Protein AF-A0A2N6A5E3-F1 (afdb_monomer)

pLDDT: mean 96.4, std 3.05, range [75.06, 98.62]

Sequence (79 aa):
MKSSIQKLMWNNVGIIRKEENMKKTLEELNKYNIELKEILNDGINKEILELKNLHTVAKLITQSALDRKESVGTHFLVT

Nearest PDB structures (f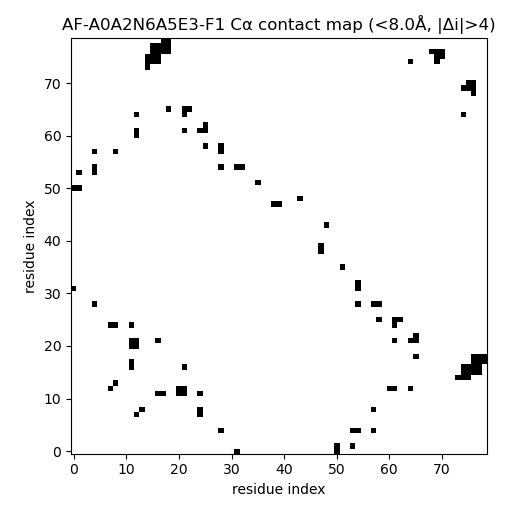oldseek):
  5kxj-assembly1_A  TM=8.715E-01  e=6.453E-04  Salmonella enterica subsp. enterica serovar Typhimurium str. LT2
  1knr-assembly1_A  TM=8.735E-01  e=9.458E-04  Escherichia coli
  1chu-assembly1_A-2  TM=8.521E-01  e=4.652E-03  Escherichia coli

Secondary structure (DSSP, 8-state):
-HHHHHHHHHHHSSSEE-HHHHHHHHHHHHHHHHHHHHHHHT---HHHHHHHHHHHHHHHHHHHHHH--S-BTTBEE--

Solvent-accessible surface area (backbone atoms only — not comparable to full-atom values): 4512 Å² total; per-residue (Å²): 105,69,69,56,52,53,50,46,40,60,72,26,60,43,52,65,27,37,68,70,46,32,51,53,46,48,53,52,54,54,54,50,53,54,58,50,53,55,54,52,71,80,49,86,52,71,71,58,52,52,46,52,50,53,52,51,51,53,48,53,54,40,51,55,56,66,73,50,90,69,67,56,89,70,42,36,67,57,129

Structure (mmCIF, N/CA/C/O backbone):
data_AF-A0A2N6A5E3-F1
#
_entry.id   AF-A0A2N6A5E3-F1
#
loop_
_atom_site.group_PDB
_atom_site.id
_atom_site.type_symbol
_atom_site.label_atom_id
_atom_site.label_alt_id
_atom_site.label_comp_id
_atom_site.label_asym_id
_atom_site.label_entity_id
_atom_site.label_seq_id
_atom_site.pdbx_PDB_ins_code
_atom_site.Cartn_x
_atom_site.Cartn_y
_atom_site.Cartn_z
_atom_site.occupancy
_atom_site.B_iso_or_equiv
_atom_site.auth_seq_id
_atom_site.auth_comp_id
_atom_site.auth_asym_id
_atom_site.auth_atom_id
_atom_site.pdbx_PDB_model_num
ATOM 1 N N . MET A 1 1 ? 11.707 0.012 -3.190 1.00 91.56 1 MET A N 1
ATOM 2 C CA . MET A 1 1 ? 10.251 0.278 -3.215 1.00 91.56 1 MET A CA 1
ATOM 3 C C . MET A 1 1 ? 9.394 -0.970 -2.977 1.00 91.56 1 MET A C 1
ATOM 5 O O . MET A 1 1 ? 8.633 -0.960 -2.020 1.00 91.56 1 MET A O 1
ATOM 9 N N . LYS A 1 2 ? 9.525 -2.060 -3.760 1.00 95.50 2 LYS A N 1
ATOM 10 C CA . LYS A 1 2 ? 8.727 -3.301 -3.578 1.00 95.50 2 LYS A CA 1
ATOM 11 C C . LYS A 1 2 ? 8.702 -3.820 -2.130 1.00 95.50 2 LYS A C 1
ATOM 13 O O . LYS A 1 2 ? 7.631 -3.975 -1.553 1.00 95.50 2 LYS A O 1
ATOM 18 N N . SER A 1 3 ? 9.873 -4.037 -1.529 1.00 97.25 3 SER A N 1
ATOM 19 C CA . SER A 1 3 ? 9.998 -4.506 -0.139 1.00 97.25 3 SER A CA 1
ATOM 20 C C . SER A 1 3 ? 9.459 -3.502 0.885 1.00 97.25 3 SER A C 1
ATOM 22 O O . SER A 1 3 ? 8.890 -3.901 1.896 1.00 97.25 3 SER A O 1
ATOM 24 N N . SER A 1 4 ? 9.590 -2.200 0.619 1.00 97.62 4 SER A N 1
ATOM 25 C CA . SER A 1 4 ? 9.033 -1.138 1.463 1.00 97.62 4 SER A CA 1
ATOM 26 C C . SER A 1 4 ? 7.505 -1.173 1.471 1.00 97.62 4 SER A C 1
ATOM 28 O O . SER A 1 4 ? 6.909 -1.147 2.543 1.00 97.62 4 SER A O 1
ATOM 30 N N . ILE A 1 5 ? 6.875 -1.324 0.298 1.00 98.06 5 ILE A N 1
ATOM 31 C CA . ILE A 1 5 ? 5.417 -1.489 0.178 1.00 98.06 5 ILE A CA 1
ATOM 32 C C . ILE A 1 5 ? 4.965 -2.726 0.958 1.00 98.06 5 ILE A C 1
ATOM 34 O O . ILE A 1 5 ? 4.032 -2.642 1.748 1.00 98.06 5 ILE A O 1
ATOM 38 N N . GLN A 1 6 ? 5.652 -3.861 0.797 1.00 97.94 6 GLN A N 1
ATOM 39 C CA . GLN A 1 6 ? 5.321 -5.086 1.532 1.00 97.94 6 GLN A CA 1
ATOM 40 C C . GLN A 1 6 ? 5.380 -4.882 3.052 1.00 97.94 6 GLN A C 1
ATOM 42 O O . GLN A 1 6 ? 4.456 -5.285 3.753 1.00 97.94 6 GLN A O 1
ATOM 47 N N . LYS A 1 7 ? 6.421 -4.209 3.560 1.00 98.06 7 LYS A N 1
ATOM 48 C CA . LYS A 1 7 ? 6.556 -3.892 4.991 1.00 98.06 7 LYS A CA 1
ATOM 49 C C . LYS A 1 7 ? 5.461 -2.944 5.484 1.00 98.06 7 LYS A C 1
ATOM 51 O O . LYS A 1 7 ? 4.907 -3.185 6.550 1.00 98.06 7 LYS A O 1
ATOM 56 N N . LEU A 1 8 ? 5.124 -1.904 4.718 1.00 97.88 8 LEU A N 1
ATOM 57 C CA . LEU A 1 8 ? 4.028 -0.988 5.054 1.00 97.88 8 LEU A CA 1
ATOM 58 C C . LEU A 1 8 ? 2.697 -1.736 5.179 1.00 97.88 8 LEU A C 1
ATOM 60 O O . LEU A 1 8 ? 2.009 -1.604 6.189 1.00 97.88 8 LEU A O 1
ATOM 64 N N . MET A 1 9 ? 2.368 -2.564 4.185 1.00 98.31 9 MET A N 1
ATOM 65 C CA . MET A 1 9 ? 1.127 -3.340 4.188 1.00 98.31 9 MET A CA 1
ATOM 66 C C . MET A 1 9 ? 1.090 -4.341 5.345 1.00 98.31 9 MET A C 1
ATOM 68 O O . MET A 1 9 ? 0.082 -4.418 6.043 1.00 98.31 9 MET A O 1
ATOM 72 N N . TRP A 1 10 ? 2.191 -5.057 5.591 1.00 97.31 10 TRP A N 1
ATOM 73 C CA . TRP A 1 10 ? 2.287 -6.030 6.682 1.00 97.31 10 TRP A CA 1
ATOM 74 C C . TRP A 1 10 ? 2.112 -5.383 8.058 1.00 97.31 10 TRP A C 1
ATOM 76 O O . TRP A 1 10 ? 1.375 -5.897 8.896 1.00 97.31 10 TRP A O 1
ATOM 86 N N . ASN A 1 11 ? 2.767 -4.242 8.284 1.00 97.06 11 ASN A N 1
ATOM 87 C CA . ASN A 1 11 ? 2.811 -3.609 9.601 1.00 97.06 11 ASN A CA 1
ATOM 88 C C . ASN A 1 11 ? 1.549 -2.803 9.926 1.00 97.06 11 ASN A C 1
ATOM 90 O O . ASN A 1 11 ? 1.166 -2.724 11.090 1.00 97.06 11 ASN A O 1
ATOM 94 N N . ASN A 1 12 ? 0.916 -2.190 8.921 1.00 97.62 12 ASN A N 1
ATOM 95 C CA . ASN A 1 12 ? -0.115 -1.174 9.155 1.00 97.62 12 ASN A CA 1
ATOM 96 C C . ASN A 1 12 ? -1.487 -1.516 8.561 1.00 97.62 12 ASN A C 1
ATOM 98 O O . ASN A 1 12 ? -2.484 -0.913 8.961 1.00 97.62 12 ASN A O 1
ATOM 102 N N . VAL A 1 13 ? -1.551 -2.448 7.605 1.00 97.62 13 VAL A N 1
ATOM 103 C CA . VAL A 1 13 ? -2.774 -2.792 6.852 1.00 97.62 13 VAL A CA 1
ATOM 104 C C . VAL A 1 13 ? -3.008 -4.313 6.856 1.00 97.62 13 VAL A C 1
ATOM 106 O O . VAL A 1 13 ? -3.540 -4.889 5.908 1.00 97.62 13 VAL A O 1
ATOM 109 N N . GLY A 1 14 ? -2.590 -4.974 7.940 1.00 95.38 14 GLY A N 1
ATOM 110 C CA . GLY A 1 14 ? -2.795 -6.401 8.187 1.00 95.38 14 GLY A CA 1
ATOM 111 C C . GLY A 1 14 ? -4.180 -6.717 8.769 1.00 95.38 14 GLY A C 1
ATOM 112 O O . GLY A 1 14 ? -5.185 -6.088 8.430 1.00 95.38 14 GLY A O 1
ATOM 113 N N . ILE A 1 15 ? -4.245 -7.718 9.652 1.00 95.81 15 ILE A N 1
ATOM 114 C CA . ILE A 1 15 ? -5.488 -8.089 10.355 1.00 95.81 15 ILE A CA 1
ATOM 115 C C . ILE A 1 15 ? -5.886 -6.986 11.342 1.00 95.81 15 ILE A C 1
ATOM 117 O O . ILE A 1 15 ? -7.010 -6.492 11.305 1.00 95.81 15 ILE A O 1
ATOM 121 N N . ILE A 1 16 ? -4.936 -6.582 12.189 1.00 96.75 16 ILE A N 1
ATOM 122 C CA . ILE A 1 16 ? -5.102 -5.526 13.188 1.00 96.75 16 ILE A CA 1
ATOM 123 C C . ILE A 1 16 ? -4.790 -4.186 12.530 1.00 96.75 16 ILE A C 1
ATOM 125 O O . ILE A 1 16 ? -3.719 -4.008 11.947 1.00 96.75 16 ILE A O 1
ATOM 129 N N . ARG A 1 17 ? -5.729 -3.246 12.614 1.00 97.56 17 ARG A N 1
ATOM 130 C CA . ARG A 1 17 ? -5.670 -1.965 11.908 1.00 97.56 17 ARG A CA 1
ATOM 131 C C . ARG A 1 17 ? -5.948 -0.828 12.870 1.00 97.56 17 ARG A C 1
ATOM 133 O O . ARG A 1 17 ? -6.896 -0.880 13.642 1.00 97.56 17 ARG A O 1
ATOM 140 N N . LYS A 1 18 ? -5.145 0.228 12.786 1.00 97.62 18 LYS A N 1
ATOM 141 C CA . LYS A 1 18 ? -5.372 1.482 13.509 1.00 97.62 18 LYS A CA 1
ATOM 142 C C . LYS A 1 18 ? -5.450 2.613 12.500 1.00 97.62 18 LYS A C 1
ATOM 144 O O . LYS A 1 18 ? -4.604 2.692 11.607 1.00 97.62 18 LYS A O 1
ATOM 149 N N . GLU A 1 19 ? -6.447 3.483 12.638 1.00 97.12 19 GLU A N 1
ATOM 150 C CA . GLU A 1 19 ? -6.713 4.536 11.651 1.00 97.12 19 GLU A CA 1
ATOM 151 C C . GLU A 1 19 ? -5.482 5.420 11.399 1.00 97.12 19 GLU A C 1
ATOM 153 O O . GLU A 1 19 ? -5.138 5.686 10.248 1.00 97.12 19 GLU A O 1
ATOM 158 N N . GLU A 1 20 ? -4.758 5.803 12.455 1.00 97.12 20 GLU A N 1
ATOM 159 C CA . GLU A 1 20 ? -3.546 6.625 12.337 1.00 97.12 20 GLU A CA 1
ATOM 160 C C . GLU A 1 20 ? -2.442 5.955 11.499 1.00 97.12 20 GLU A C 1
ATOM 162 O O . GLU A 1 20 ? -1.772 6.618 10.707 1.00 97.12 20 GLU A O 1
ATOM 167 N N . ASN A 1 21 ? -2.272 4.634 11.622 1.00 97.69 21 ASN A N 1
ATOM 168 C CA . ASN A 1 21 ? -1.234 3.889 10.910 1.00 97.69 21 ASN A CA 1
ATOM 169 C C . ASN A 1 21 ? -1.606 3.701 9.441 1.00 97.69 21 ASN A C 1
ATOM 171 O O . ASN A 1 21 ? -0.743 3.789 8.564 1.00 97.69 21 ASN A O 1
ATOM 175 N N . MET A 1 22 ? -2.891 3.486 9.157 1.00 98.12 22 MET A N 1
ATOM 176 C CA . MET A 1 22 ? -3.385 3.416 7.786 1.00 98.12 22 MET A CA 1
ATOM 177 C C . MET A 1 22 ? -3.277 4.777 7.084 1.00 98.12 22 MET A C 1
ATOM 179 O O . MET A 1 22 ? -2.829 4.818 5.940 1.00 98.12 22 MET A O 1
ATOM 183 N N . LYS A 1 23 ? -3.583 5.892 7.769 1.00 98.12 23 LYS A N 1
ATOM 184 C CA . LYS A 1 23 ? -3.384 7.256 7.234 1.00 98.12 23 LYS A CA 1
ATOM 185 C C . LYS A 1 23 ? -1.918 7.511 6.880 1.00 98.12 23 LYS A C 1
ATOM 187 O O . LYS A 1 23 ? -1.625 7.853 5.738 1.00 98.12 23 LYS A O 1
ATOM 192 N N . LYS A 1 24 ? -0.996 7.226 7.807 1.00 98.00 24 LYS A N 1
ATOM 193 C CA . LYS A 1 24 ? 0.456 7.314 7.555 1.00 98.00 24 LYS A CA 1
ATOM 194 C C . LYS A 1 24 ? 0.892 6.427 6.387 1.00 98.00 24 LYS A C 1
ATOM 196 O O .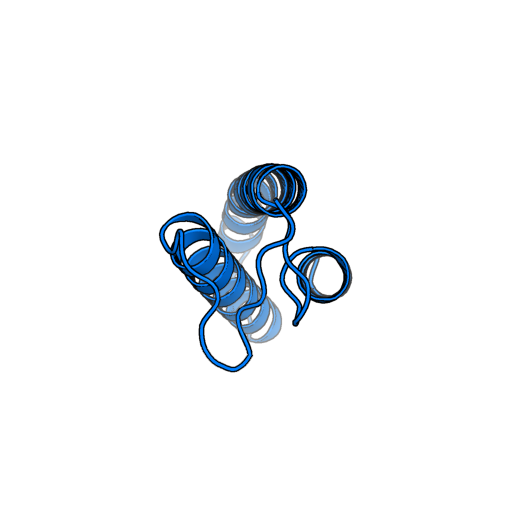 LYS A 1 24 ? 1.687 6.836 5.552 1.00 98.00 24 LYS A O 1
ATOM 201 N N . THR A 1 25 ? 0.347 5.216 6.290 1.00 98.31 25 THR A N 1
ATOM 202 C CA . THR A 1 25 ? 0.653 4.306 5.175 1.00 98.31 25 THR A CA 1
ATOM 203 C C . THR A 1 25 ? 0.177 4.861 3.840 1.00 98.31 25 THR A C 1
ATOM 205 O O . THR A 1 25 ? 0.905 4.782 2.854 1.00 98.31 25 THR A O 1
ATOM 208 N N . LEU A 1 26 ? -1.015 5.455 3.796 1.00 98.50 26 LEU A N 1
ATOM 209 C CA . LEU A 1 26 ? -1.536 6.090 2.591 1.00 98.50 26 LEU A CA 1
ATOM 210 C C . LEU A 1 26 ? -0.683 7.296 2.172 1.00 98.50 26 LEU A C 1
ATOM 212 O O . LEU A 1 26 ? -0.421 7.465 0.982 1.00 98.50 26 LEU A O 1
ATOM 216 N N . GLU A 1 27 ? -0.215 8.100 3.127 1.00 98.25 27 GLU A N 1
ATOM 217 C CA . GLU A 1 27 ? 0.725 9.200 2.875 1.00 98.25 27 GLU A CA 1
ATOM 218 C C . GLU A 1 27 ? 2.039 8.696 2.260 1.00 98.25 27 GLU A C 1
ATOM 220 O O . GLU A 1 27 ? 2.466 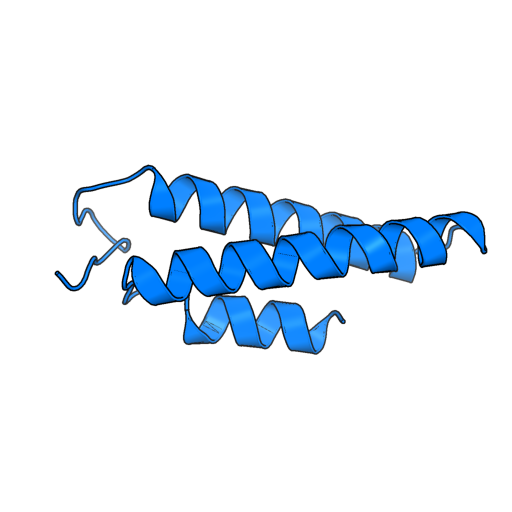9.213 1.226 1.00 98.25 27 GLU A O 1
ATOM 225 N N . GLU A 1 28 ? 2.643 7.646 2.821 1.00 98.19 28 GLU A N 1
ATOM 226 C CA . GLU A 1 28 ? 3.860 7.034 2.270 1.00 98.19 28 GLU A CA 1
ATOM 227 C C . GLU A 1 28 ? 3.632 6.452 0.867 1.00 98.19 28 GLU A C 1
ATOM 229 O O . GLU A 1 28 ? 4.416 6.689 -0.054 1.00 98.19 28 GLU A O 1
ATOM 234 N N . LEU A 1 29 ? 2.510 5.761 0.645 1.00 98.31 29 LEU A N 1
ATOM 235 C CA . LEU A 1 29 ? 2.145 5.273 -0.686 1.00 98.31 29 LEU A CA 1
ATOM 236 C C . LEU A 1 29 ? 1.910 6.427 -1.677 1.00 98.31 29 LEU A C 1
ATOM 238 O O . LEU A 1 29 ? 2.190 6.283 -2.868 1.00 98.31 29 LEU A O 1
ATOM 242 N N . ASN A 1 30 ? 1.421 7.584 -1.232 1.00 97.88 30 ASN A N 1
ATOM 243 C CA . ASN A 1 30 ? 1.291 8.762 -2.089 1.00 97.88 30 ASN A CA 1
ATOM 244 C C . ASN A 1 30 ? 2.652 9.351 -2.479 1.00 97.88 30 ASN A C 1
ATOM 246 O O . ASN A 1 30 ? 2.798 9.763 -3.629 1.00 97.88 30 ASN A O 1
ATOM 250 N N . LYS A 1 31 ? 3.656 9.318 -1.595 1.00 97.62 31 LYS A N 1
ATOM 251 C CA . LYS A 1 31 ? 5.038 9.700 -1.939 1.00 97.62 31 LYS A CA 1
ATOM 252 C C . LYS A 1 31 ? 5.627 8.761 -2.989 1.00 97.62 31 LYS A C 1
ATOM 254 O O . LYS A 1 31 ? 6.090 9.222 -4.029 1.00 97.62 31 LYS A O 1
ATOM 259 N N . TYR A 1 32 ? 5.469 7.447 -2.809 1.00 97.19 32 TYR A N 1
ATOM 260 C CA . TYR A 1 32 ? 5.920 6.460 -3.801 1.00 97.19 32 TYR A CA 1
ATOM 261 C C . TYR A 1 32 ? 5.245 6.619 -5.162 1.00 97.19 32 TYR A C 1
ATOM 263 O O . TYR A 1 32 ? 5.826 6.254 -6.174 1.00 97.19 32 TYR A O 1
ATOM 271 N N . ASN A 1 33 ? 4.036 7.181 -5.221 1.00 95.25 33 ASN A N 1
ATOM 272 C CA . ASN A 1 33 ? 3.376 7.461 -6.495 1.00 95.25 33 ASN A CA 1
ATOM 273 C C . ASN A 1 33 ? 4.124 8.515 -7.326 1.00 95.25 33 ASN A C 1
ATOM 275 O O . ASN A 1 33 ? 4.037 8.485 -8.550 1.00 95.25 33 ASN A O 1
ATOM 279 N N . ILE A 1 34 ? 4.802 9.462 -6.673 1.00 95.62 34 ILE A N 1
ATOM 280 C CA . ILE A 1 34 ? 5.607 10.490 -7.341 1.00 95.62 34 ILE A CA 1
ATOM 281 C C . ILE A 1 34 ? 6.880 9.836 -7.885 1.00 95.62 34 ILE A C 1
ATOM 283 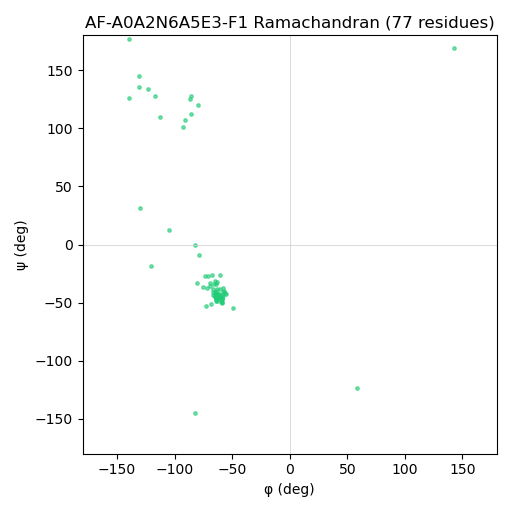O O . ILE A 1 34 ? 7.094 9.864 -9.092 1.00 95.62 34 ILE A O 1
ATOM 287 N N . GLU A 1 35 ? 7.625 9.129 -7.030 1.00 95.12 35 GLU A N 1
ATOM 288 C CA . GLU A 1 35 ? 8.839 8.391 -7.418 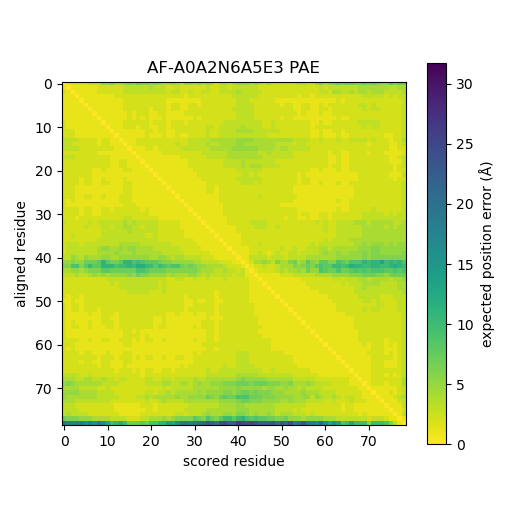1.00 95.12 35 GLU A CA 1
ATOM 289 C C . GLU A 1 35 ? 8.570 7.382 -8.550 1.00 95.12 35 GLU A C 1
ATOM 291 O O . GLU A 1 35 ? 9.329 7.265 -9.506 1.00 95.12 35 GLU A O 1
ATOM 296 N N . LEU A 1 36 ? 7.449 6.656 -8.487 1.00 95.25 36 LEU A N 1
ATOM 297 C CA . LEU A 1 36 ? 7.084 5.673 -9.506 1.00 95.25 36 LEU A CA 1
ATOM 298 C C . LEU A 1 36 ? 6.793 6.322 -10.869 1.00 95.25 36 LEU A C 1
ATOM 300 O O . LEU A 1 36 ? 7.072 5.717 -11.903 1.00 95.25 36 LEU A O 1
ATOM 304 N N . LYS A 1 37 ? 6.234 7.539 -10.892 1.00 94.56 37 LYS A N 1
ATOM 305 C CA . LYS A 1 37 ? 6.024 8.280 -12.145 1.00 94.56 37 LYS A CA 1
ATOM 306 C C . LYS A 1 37 ? 7.347 8.677 -12.788 1.00 94.56 37 LYS A C 1
ATOM 308 O O . LYS A 1 37 ? 7.446 8.601 -14.005 1.00 94.56 37 LYS A O 1
ATOM 313 N N . GLU A 1 38 ? 8.337 9.062 -11.989 1.00 94.62 38 GLU A N 1
ATOM 314 C CA . GLU A 1 38 ? 9.683 9.373 -12.481 1.00 94.62 38 GLU A CA 1
ATOM 315 C C . GLU A 1 38 ? 10.328 8.126 -13.098 1.00 94.62 38 GLU A C 1
ATOM 317 O O . GLU A 1 38 ? 10.721 8.161 -14.258 1.00 94.62 38 GLU A O 1
ATOM 322 N N . ILE A 1 39 ? 10.285 6.986 -12.396 1.00 93.00 39 ILE A N 1
ATOM 323 C CA . ILE A 1 39 ? 10.803 5.701 -12.902 1.00 93.00 39 ILE A CA 1
ATOM 324 C C . ILE A 1 39 ? 10.134 5.291 -14.225 1.00 93.00 39 ILE A C 1
ATOM 326 O O . ILE A 1 39 ? 10.791 4.769 -15.120 1.00 93.00 39 ILE A O 1
ATOM 330 N N . LEU A 1 40 ? 8.823 5.511 -14.360 1.00 92.38 40 LEU A N 1
ATOM 331 C CA . LEU A 1 40 ? 8.084 5.188 -15.585 1.00 92.38 40 LEU A CA 1
ATOM 332 C C . LEU A 1 40 ? 8.489 6.061 -16.781 1.00 92.38 40 LEU A C 1
ATOM 334 O O . LEU A 1 40 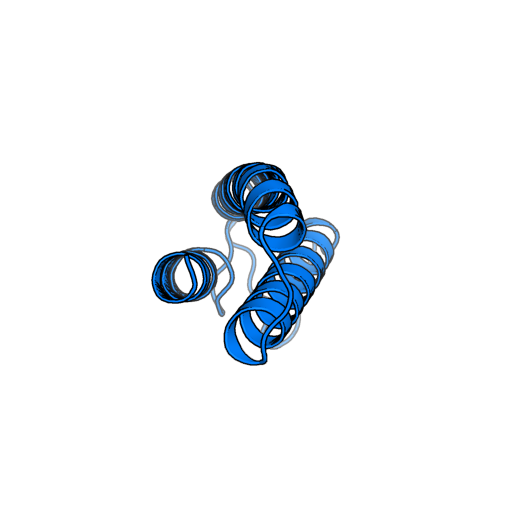? 8.340 5.614 -17.919 1.00 92.38 40 LEU A O 1
ATOM 338 N N . ASN A 1 41 ? 8.981 7.281 -16.544 1.00 93.38 41 ASN A N 1
ATOM 339 C CA . ASN A 1 41 ? 9.456 8.164 -17.609 1.00 93.38 41 ASN A CA 1
ATOM 340 C C . ASN A 1 41 ? 10.802 7.699 -18.184 1.00 93.38 41 ASN A C 1
ATOM 342 O O . ASN A 1 41 ? 11.062 7.932 -19.363 1.00 93.38 41 ASN A O 1
ATOM 346 N N . ASP A 1 42 ? 11.616 7.002 -17.387 1.00 90.75 42 ASP A N 1
ATOM 347 C CA . ASP A 1 42 ? 12.929 6.486 -17.800 1.00 90.75 42 ASP A CA 1
ATOM 348 C C . ASP A 1 42 ? 12.836 5.199 -18.642 1.00 90.75 42 ASP A C 1
ATOM 350 O O . ASP A 1 42 ? 13.825 4.740 -19.216 1.00 90.75 42 ASP A O 1
ATOM 354 N N . GLY A 1 43 ? 11.640 4.612 -18.744 1.00 89.56 43 GLY A N 1
ATOM 355 C CA . GLY A 1 43 ? 11.360 3.457 -19.587 1.00 89.56 43 GLY A CA 1
ATOM 356 C C . GLY A 1 43 ? 10.389 2.468 -18.951 1.00 89.56 43 GLY A C 1
ATOM 357 O O . GLY A 1 43 ? 10.061 2.524 -17.768 1.00 89.56 43 GLY A O 1
ATOM 358 N N . ILE A 1 44 ? 9.916 1.521 -19.760 1.00 94.75 44 ILE A N 1
ATOM 359 C CA . ILE A 1 44 ? 8.981 0.485 -19.321 1.00 94.75 44 ILE A CA 1
ATOM 360 C C . ILE A 1 44 ? 9.646 -0.878 -19.469 1.00 94.75 44 ILE A C 1
ATOM 362 O O . ILE A 1 44 ? 10.107 -1.251 -20.546 1.00 94.75 44 ILE A O 1
ATOM 366 N N . ASN A 1 45 ? 9.634 -1.647 -18.386 1.00 96.12 45 ASN A N 1
ATOM 367 C CA . ASN A 1 45 ? 9.953 -3.068 -18.382 1.00 96.12 45 ASN A CA 1
ATOM 368 C C . ASN A 1 45 ? 8.984 -3.818 -17.457 1.00 96.12 45 ASN A C 1
ATOM 370 O O . ASN A 1 45 ? 8.114 -3.222 -16.810 1.00 96.12 45 ASN A O 1
ATOM 374 N N . LYS A 1 46 ? 9.119 -5.143 -17.417 1.00 97.19 46 LYS A N 1
ATOM 375 C CA . LYS A 1 46 ? 8.239 -6.014 -16.639 1.00 97.19 46 LYS A CA 1
ATOM 376 C C . LYS A 1 46 ? 8.264 -5.661 -15.149 1.00 97.19 46 LYS A C 1
ATOM 378 O O . LYS A 1 46 ? 7.206 -5.531 -14.538 1.00 97.19 46 LYS A O 1
ATOM 383 N N . GLU A 1 47 ? 9.444 -5.467 -14.576 1.00 95.81 47 GLU A N 1
ATOM 384 C CA . GLU A 1 47 ? 9.646 -5.199 -13.152 1.00 95.81 47 GLU A CA 1
ATOM 385 C C . GLU A 1 47 ? 9.000 -3.872 -12.726 1.00 95.81 47 GLU A C 1
ATOM 387 O O . GLU A 1 47 ? 8.391 -3.787 -11.655 1.00 95.81 47 GLU A O 1
ATOM 392 N N . ILE A 1 48 ? 9.076 -2.849 -13.580 1.00 96.31 48 ILE A N 1
ATOM 393 C CA . ILE A 1 48 ? 8.443 -1.543 -13.361 1.00 96.31 48 ILE A CA 1
ATOM 394 C C . ILE A 1 48 ? 6.914 -1.674 -13.394 1.00 96.31 48 ILE A C 1
ATOM 396 O O . ILE A 1 48 ? 6.226 -1.125 -12.529 1.00 96.31 48 ILE A O 1
ATOM 400 N N . LEU A 1 49 ? 6.362 -2.436 -14.344 1.00 96.44 49 LEU A N 1
ATOM 401 C CA . LEU A 1 49 ? 4.917 -2.680 -14.419 1.00 96.44 49 LEU A CA 1
ATOM 402 C C . LEU A 1 49 ? 4.404 -3.476 -13.211 1.00 96.44 49 LEU A C 1
ATOM 404 O O . LEU A 1 49 ? 3.363 -3.137 -12.644 1.00 96.44 49 LEU A O 1
ATOM 408 N N . GLU A 1 50 ? 5.143 -4.494 -12.772 1.00 97.38 50 GLU A N 1
ATOM 409 C CA . GLU A 1 50 ? 4.821 -5.245 -11.556 1.00 97.38 50 GLU A CA 1
ATOM 410 C C . GLU A 1 50 ? 4.838 -4.346 -10.315 1.00 97.38 50 GLU A C 1
ATOM 412 O O . GLU A 1 50 ? 3.933 -4.422 -9.479 1.00 97.38 50 GLU A O 1
ATOM 417 N N . LEU A 1 51 ? 5.829 -3.456 -10.206 1.00 97.25 51 LEU A N 1
ATOM 418 C CA . LEU A 1 51 ? 5.916 -2.496 -9.110 1.00 97.25 51 LEU A CA 1
ATOM 419 C C . LEU A 1 51 ? 4.735 -1.515 -9.117 1.00 97.25 51 LEU A C 1
ATOM 421 O O . LEU A 1 51 ? 4.138 -1.280 -8.064 1.00 97.25 51 LEU A O 1
ATOM 425 N N . LYS A 1 52 ? 4.355 -0.997 -10.292 1.00 97.31 52 LYS A N 1
ATOM 426 C CA . LYS A 1 52 ? 3.181 -0.128 -10.468 1.00 97.31 52 LYS A CA 1
ATOM 427 C C . LYS A 1 52 ? 1.895 -0.817 -10.017 1.00 97.31 52 LYS A C 1
ATOM 429 O O . LYS A 1 52 ? 1.092 -0.224 -9.293 1.00 97.31 52 LYS A O 1
ATOM 434 N N . ASN A 1 53 ? 1.698 -2.066 -10.429 1.00 97.44 53 ASN A N 1
ATOM 435 C CA . ASN A 1 53 ? 0.508 -2.833 -10.070 1.00 97.44 53 ASN A CA 1
ATOM 436 C C . ASN A 1 53 ? 0.460 -3.101 -8.562 1.00 97.44 53 ASN A C 1
ATOM 438 O O . ASN A 1 53 ? -0.574 -2.876 -7.933 1.00 97.44 53 ASN A O 1
ATOM 442 N N . LEU A 1 54 ? 1.587 -3.499 -7.964 1.00 98.06 54 LEU A N 1
ATOM 443 C CA . LEU A 1 54 ? 1.688 -3.719 -6.521 1.00 98.06 54 LEU A CA 1
ATOM 444 C C . LEU A 1 54 ? 1.365 -2.446 -5.726 1.00 98.06 54 LEU A C 1
ATOM 446 O O . LEU A 1 54 ? 0.599 -2.492 -4.764 1.00 98.06 54 LEU A O 1
ATOM 450 N N . HIS A 1 55 ? 1.926 -1.310 -6.139 1.00 98.44 55 HIS A N 1
ATOM 451 C CA . HIS A 1 55 ? 1.660 -0.005 -5.533 1.00 98.44 55 HIS A CA 1
ATOM 452 C C . HIS A 1 55 ? 0.182 0.393 -5.637 1.00 98.44 55 HIS A C 1
ATOM 454 O O . HIS A 1 55 ? -0.421 0.801 -4.643 1.00 98.44 55 HIS A O 1
ATOM 460 N N . THR A 1 56 ? -0.422 0.198 -6.811 1.00 98.31 56 THR A N 1
ATOM 461 C CA . THR A 1 56 ? -1.841 0.497 -7.052 1.00 98.31 56 THR A CA 1
ATOM 462 C C . THR A 1 56 ? -2.739 -0.315 -6.120 1.00 98.31 56 THR A C 1
ATOM 464 O O . THR A 1 56 ? -3.595 0.247 -5.437 1.00 98.31 56 THR A O 1
ATOM 467 N N . VAL A 1 57 ? -2.510 -1.629 -6.033 1.00 98.56 57 VAL A N 1
ATOM 468 C CA . VAL A 1 57 ? -3.279 -2.522 -5.153 1.00 98.56 57 VAL A CA 1
ATOM 469 C C . VAL A 1 57 ? -3.098 -2.135 -3.683 1.00 98.56 57 VAL A C 1
ATOM 471 O O . VAL A 1 57 ? -4.083 -2.059 -2.950 1.00 98.56 57 VAL A O 1
ATOM 474 N N . ALA A 1 58 ? -1.875 -1.813 -3.252 1.00 98.62 58 ALA A N 1
ATOM 475 C CA . ALA A 1 58 ? -1.604 -1.369 -1.884 1.00 98.62 58 ALA A CA 1
ATOM 476 C C . ALA A 1 58 ? -2.404 -0.108 -1.511 1.00 98.62 58 ALA A C 1
ATOM 478 O O . ALA A 1 58 ? -3.006 -0.051 -0.434 1.00 98.62 58 ALA A O 1
ATOM 479 N N . LYS A 1 59 ? -2.476 0.879 -2.416 1.00 98.50 59 LYS A N 1
ATOM 480 C CA . LYS A 1 59 ? -3.276 2.095 -2.206 1.00 98.50 59 LYS A CA 1
ATOM 481 C C . LYS A 1 59 ? -4.765 1.797 -2.105 1.00 98.50 59 LYS A C 1
ATOM 483 O O . LYS A 1 59 ? -5.407 2.290 -1.183 1.00 98.50 59 LYS A O 1
ATOM 488 N N . LEU A 1 60 ? -5.300 0.981 -3.014 1.00 98.62 60 LEU A N 1
ATOM 489 C CA . LEU A 1 60 ? -6.721 0.623 -3.022 1.00 98.62 60 LEU A CA 1
ATOM 490 C C . LEU A 1 60 ? -7.131 -0.096 -1.733 1.00 98.62 60 LEU A C 1
ATOM 492 O O . LEU A 1 60 ? -8.135 0.265 -1.123 1.00 98.62 60 LEU A O 1
ATOM 496 N N . ILE A 1 61 ? -6.327 -1.062 -1.279 1.00 98.44 61 ILE A N 1
ATOM 497 C CA . ILE A 1 61 ? -6.577 -1.783 -0.024 1.00 98.44 61 ILE A CA 1
ATOM 498 C C . ILE A 1 61 ? -6.531 -0.821 1.167 1.00 98.44 61 ILE A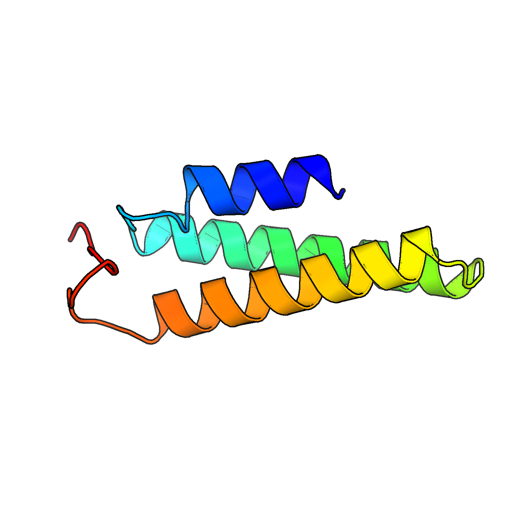 C 1
ATOM 500 O O . ILE A 1 61 ? -7.420 -0.861 2.014 1.00 98.44 61 ILE A O 1
ATOM 504 N N . THR A 1 62 ? -5.519 0.048 1.233 1.00 98.56 62 THR A N 1
ATOM 505 C CA . THR A 1 62 ? -5.361 0.997 2.347 1.00 98.56 62 THR A CA 1
ATOM 506 C C . THR A 1 62 ? -6.517 1.993 2.406 1.00 98.56 62 THR A C 1
ATOM 508 O O . THR A 1 62 ? -7.065 2.222 3.481 1.00 98.56 62 THR A O 1
ATOM 511 N N . GLN A 1 63 ? -6.930 2.543 1.260 1.00 98.44 63 GLN A N 1
ATOM 512 C CA . GLN A 1 63 ? -8.067 3.462 1.189 1.00 98.44 63 GLN A CA 1
ATOM 513 C C . GLN A 1 63 ? -9.367 2.763 1.595 1.00 98.44 63 GLN A C 1
ATOM 515 O O . GLN A 1 63 ? -10.063 3.236 2.486 1.00 98.44 63 GLN A O 1
ATOM 520 N N . SER A 1 64 ? -9.641 1.581 1.035 1.00 97.81 64 SER A N 1
ATOM 521 C CA . SER A 1 64 ? -10.820 0.790 1.401 1.00 97.81 64 SER A CA 1
ATOM 522 C C . SER A 1 64 ? -10.849 0.447 2.897 1.00 97.81 64 SER A C 1
ATOM 524 O O . SER A 1 64 ? -11.907 0.474 3.523 1.00 97.81 64 SER A O 1
ATOM 526 N N . ALA A 1 65 ? -9.687 0.162 3.492 1.00 97.62 65 ALA A N 1
ATOM 527 C CA . ALA A 1 65 ? -9.568 -0.089 4.922 1.00 97.62 65 ALA A CA 1
ATOM 528 C C . ALA A 1 65 ? -9.809 1.167 5.778 1.00 97.62 65 ALA A C 1
ATOM 530 O O . ALA A 1 65 ? -10.341 1.041 6.873 1.00 97.62 65 ALA A O 1
ATOM 531 N N . LEU A 1 66 ? -9.439 2.356 5.300 1.00 97.62 66 LEU A N 1
ATOM 532 C CA . LEU A 1 66 ? -9.720 3.626 5.979 1.00 97.62 66 LEU A CA 1
ATOM 533 C C . LEU A 1 66 ? -11.196 4.015 5.910 1.00 97.62 66 LEU A C 1
ATOM 535 O O . LEU A 1 66 ? -11.722 4.568 6.879 1.00 97.62 66 LEU A O 1
ATOM 539 N N . ASP A 1 67 ? -11.840 3.745 4.777 1.00 97.44 67 ASP A N 1
ATOM 540 C CA . ASP A 1 67 ? -13.243 4.083 4.538 1.00 97.44 67 ASP A CA 1
ATOM 541 C C . ASP A 1 67 ? -14.184 3.194 5.367 1.00 97.44 67 ASP A C 1
ATOM 543 O O . ASP A 1 67 ? -15.277 3.618 5.748 1.00 97.44 67 ASP A O 1
ATOM 547 N N . ARG A 1 68 ? -13.751 1.972 5.709 1.00 96.62 68 ARG A N 1
ATOM 548 C CA . ARG A 1 68 ? -14.498 1.070 6.589 1.00 96.62 68 ARG A CA 1
ATOM 549 C C . ARG A 1 68 ? -14.298 1.456 8.057 1.00 96.62 68 ARG A C 1
ATOM 551 O O . ARG A 1 68 ? -13.183 1.430 8.561 1.00 96.62 68 ARG A O 1
ATOM 558 N N . LYS A 1 69 ? -15.393 1.781 8.750 1.00 95.50 69 LYS A N 1
ATOM 559 C CA . LYS A 1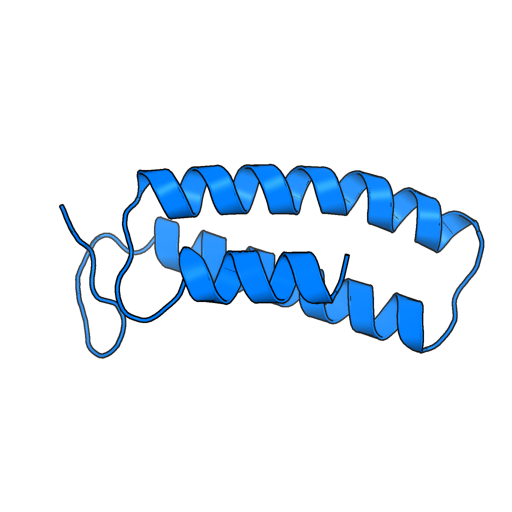 69 ? -15.399 2.212 10.166 1.00 95.50 69 LYS A CA 1
ATOM 560 C C . LYS A 1 69 ? -15.895 1.147 11.148 1.00 95.50 69 LYS A C 1
ATOM 562 O O . LYS A 1 69 ? -16.166 1.447 12.303 1.00 95.50 69 LYS A O 1
ATOM 567 N N . GLU A 1 70 ? -16.016 -0.093 10.692 1.00 96.00 70 GLU A N 1
ATOM 568 C CA . GLU A 1 70 ? -16.555 -1.216 11.460 1.00 96.00 70 GLU A CA 1
ATOM 569 C C . GLU A 1 70 ? -15.628 -2.431 11.377 1.00 96.00 70 GLU A C 1
ATOM 571 O O . GLU A 1 70 ? -15.042 -2.702 10.328 1.00 96.00 70 GLU A O 1
ATOM 576 N N . SER A 1 71 ? -15.539 -3.194 12.468 1.00 96.75 71 SER A N 1
ATOM 577 C CA . SER A 1 71 ? -14.785 -4.448 12.511 1.00 96.75 71 SER A CA 1
ATOM 578 C C . SER A 1 71 ? -15.646 -5.615 12.030 1.00 96.75 71 SER A C 1
ATOM 580 O O . SER A 1 71 ? -16.600 -5.997 12.703 1.00 96.75 71 SER A O 1
ATOM 582 N N . VAL A 1 72 ? -15.308 -6.196 10.875 1.00 95.31 72 VAL A N 1
ATOM 583 C CA . VAL A 1 72 ? -16.043 -7.321 10.270 1.00 95.31 72 VAL A CA 1
ATOM 584 C C . VAL A 1 72 ? -15.062 -8.335 9.687 1.00 95.31 72 VAL A C 1
ATOM 586 O O . VAL A 1 72 ? -14.212 -7.999 8.859 1.00 95.31 72 VAL A O 1
ATOM 589 N N . GLY A 1 73 ? -15.199 -9.601 10.087 1.00 94.88 73 GLY A N 1
ATOM 590 C CA . GLY A 1 73 ? -14.339 -10.685 9.610 1.00 94.88 73 GLY A CA 1
ATOM 591 C C . GLY A 1 73 ? -12.861 -10.416 9.908 1.00 94.88 73 GLY A C 1
ATOM 592 O O . GLY A 1 73 ? -12.482 -10.196 11.053 1.00 94.88 73 GLY A O 1
ATOM 593 N N . THR A 1 74 ? -12.018 -10.424 8.873 1.00 94.69 74 THR A N 1
ATOM 594 C CA . THR A 1 74 ? -10.565 -10.192 8.995 1.00 94.69 74 THR A CA 1
ATOM 595 C C . THR A 1 74 ? -10.171 -8.712 9.059 1.00 94.69 74 THR A C 1
ATOM 597 O O . THR A 1 74 ? -8.985 -8.398 9.160 1.00 94.69 74 THR A O 1
ATOM 600 N N . HIS A 1 75 ? -11.138 -7.793 8.995 1.00 96.62 75 HIS A N 1
ATOM 601 C CA . HIS A 1 75 ? -10.922 -6.369 9.217 1.00 96.62 75 HIS A CA 1
ATOM 602 C C . HIS A 1 75 ? -11.175 -6.047 10.693 1.00 96.62 75 HIS A C 1
ATOM 604 O O . HIS A 1 75 ? -12.329 -5.925 11.098 1.00 96.62 75 HIS A O 1
ATOM 610 N N . PHE A 1 76 ? -10.113 -5.912 11.489 1.00 97.69 76 PHE A N 1
ATOM 611 C CA . PHE A 1 76 ? -10.214 -5.573 12.909 1.00 97.69 76 PHE A CA 1
ATOM 612 C C . PHE A 1 76 ? -9.628 -4.184 13.180 1.00 97.69 76 PHE A C 1
ATOM 614 O O . PHE A 1 76 ? -8.414 -3.988 13.096 1.00 97.69 76 PHE A O 1
ATOM 621 N N . LEU A 1 77 ? -10.495 -3.222 13.500 1.00 97.06 77 LEU A N 1
ATOM 622 C CA . LEU A 1 77 ? -10.108 -1.877 13.914 1.00 97.06 77 LEU A CA 1
ATOM 623 C C . LEU A 1 77 ? -9.834 -1.834 15.416 1.00 97.06 77 L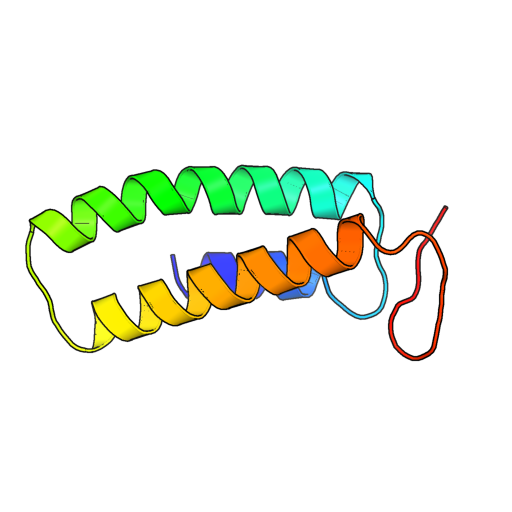EU A C 1
ATOM 625 O O . LEU A 1 77 ? -10.679 -2.214 16.226 1.00 97.06 77 LEU A O 1
ATOM 629 N N . VAL A 1 78 ? -8.666 -1.309 15.767 1.00 93.81 78 VAL A N 1
ATOM 630 C CA . VAL A 1 78 ? -8.326 -0.880 17.120 1.00 93.81 78 VAL A CA 1
ATOM 631 C C . VAL A 1 78 ? -8.702 0.593 17.224 1.00 93.81 78 VAL A C 1
ATOM 633 O O . VAL A 1 78 ? -8.054 1.440 16.601 1.00 93.81 78 VAL A O 1
ATOM 636 N N . THR A 1 79 ? -9.780 0.868 17.955 1.00 75.06 79 THR A N 1
ATOM 637 C CA . THR A 1 79 ? -10.169 2.215 18.405 1.00 75.06 79 THR A CA 1
ATOM 638 C C . THR A 1 79 ? -9.166 2.782 19.392 1.00 75.06 79 THR A C 1
ATOM 640 O O . THR A 1 79 ? -8.757 2.022 20.299 1.00 75.06 79 THR A O 1
#

Foldseek 3Di:
DLVVLVCLCVPAVFLEHELVSLVVSLVVLVVVVVVLVVVVVVHDDPVSVVVVVSSVVSNVSSVVLNVDPDQDDSNHYDD

Radius of gyration: 13.59 Å; Cα contacts (8 Å, |Δi|>4): 66; chains: 1; bounding box: 30×21×38 Å

Mean predicted aligned error: 2.51 Å